Protein AF-A0A645J803-F1 (afdb_monomer_lite)

Radius of gyration: 16.32 Å; chains: 1; bounding box: 36×25×61 Å

InterPro domains:
  IPR013784 Carbohydrate-binding-like fold [SSF49452] (22-78)
  IPR058976 SusF, first starch specific CBM [PF26120] (24-115)

pLDDT: mean 86.15, std 14.77, range [41.28, 97.44]

Structure (mmCIF, N/CA/C/O backbone):
data_AF-A0A645J803-F1
#
_entry.id   AF-A0A645J803-F1
#
loop_
_atom_site.group_PDB
_atom_site.id
_atom_site.type_symbol
_atom_site.label_atom_id
_atom_site.label_alt_id
_atom_site.label_comp_id
_atom_site.label_asym_id
_atom_site.label_entity_id
_atom_site.label_seq_id
_atom_site.pdbx_PDB_ins_code
_atom_site.Cartn_x
_atom_site.Cartn_y
_atom_site.Cartn_z
_atom_site.occupancy
_atom_site.B_iso_or_equiv
_atom_site.auth_seq_id
_atom_site.auth_comp_id
_atom_site.auth_asym_id
_atom_site.auth_atom_id
_atom_site.pdbx_PDB_model_num
ATOM 1 N N . MET A 1 1 ? 18.566 -11.816 -49.798 1.00 41.28 1 MET A N 1
ATOM 2 C CA . MET A 1 1 ? 18.854 -10.627 -48.970 1.00 41.28 1 MET A CA 1
ATOM 3 C C . MET A 1 1 ? 18.280 -10.892 -47.590 1.00 41.28 1 MET A C 1
ATOM 5 O O . MET A 1 1 ? 17.278 -11.586 -47.496 1.00 41.28 1 MET A O 1
ATOM 9 N N . VAL A 1 2 ? 19.022 -10.488 -46.568 1.00 43.31 2 VAL A N 1
ATOM 10 C CA . VAL A 1 2 ? 18.955 -10.969 -45.183 1.00 43.31 2 VAL A CA 1
ATOM 11 C C . VAL A 1 2 ? 17.670 -10.514 -44.471 1.00 43.31 2 VAL A C 1
ATOM 13 O O . VAL A 1 2 ? 17.098 -9.486 -44.809 1.00 43.31 2 VAL A O 1
ATOM 16 N N . ILE A 1 3 ? 17.247 -11.352 -43.527 1.00 44.66 3 ILE A N 1
ATOM 17 C CA . ILE A 1 3 ? 16.058 -11.329 -42.663 1.00 44.66 3 ILE A CA 1
ATOM 18 C C . ILE A 1 3 ? 15.777 -9.955 -42.014 1.00 44.66 3 ILE A C 1
ATOM 20 O O . ILE A 1 3 ? 16.681 -9.323 -41.474 1.00 44.66 3 ILE A O 1
ATOM 24 N N . ASP A 1 4 ? 14.502 -9.557 -42.021 1.00 64.50 4 ASP A N 1
ATOM 25 C CA . ASP A 1 4 ? 13.895 -8.486 -41.212 1.00 64.50 4 ASP A CA 1
ATOM 26 C C . ASP A 1 4 ? 13.759 -8.940 -39.756 1.00 64.50 4 ASP A C 1
ATOM 28 O O . ASP A 1 4 ? 13.175 -10.000 -39.560 1.00 64.50 4 ASP A O 1
ATOM 32 N N . GLN A 1 5 ? 14.233 -8.159 -38.771 1.00 48.28 5 GLN A N 1
ATOM 33 C CA . GLN A 1 5 ? 13.630 -8.111 -37.429 1.00 48.28 5 GLN A CA 1
ATOM 34 C C . GLN A 1 5 ? 13.844 -6.731 -36.785 1.00 48.28 5 GLN A C 1
ATOM 36 O O . GLN A 1 5 ? 14.918 -6.420 -36.271 1.00 48.28 5 GLN A O 1
ATOM 41 N N . ASN A 1 6 ? 12.783 -5.923 -36.779 1.00 55.38 6 ASN A N 1
ATOM 42 C CA . ASN A 1 6 ? 12.528 -4.826 -35.839 1.00 55.38 6 ASN A CA 1
ATOM 43 C C . ASN A 1 6 ? 13.129 -5.109 -34.442 1.00 55.38 6 ASN A C 1
ATOM 45 O O . ASN A 1 6 ? 12.555 -5.863 -33.650 1.00 55.38 6 ASN A O 1
ATOM 49 N N . ALA A 1 7 ? 14.263 -4.490 -34.110 1.00 53.56 7 ALA A N 1
ATOM 50 C CA . ALA A 1 7 ? 14.842 -4.569 -32.775 1.00 53.56 7 ALA A CA 1
ATOM 51 C C . ALA A 1 7 ? 13.942 -3.806 -31.789 1.00 53.56 7 ALA A C 1
ATOM 53 O O . ALA A 1 7 ? 14.055 -2.594 -31.620 1.00 53.56 7 ALA A O 1
ATOM 54 N N . LYS A 1 8 ? 13.006 -4.509 -31.144 1.00 52.00 8 LYS A N 1
ATOM 55 C CA . LYS A 1 8 ? 12.293 -3.991 -29.973 1.00 52.00 8 LYS A CA 1
ATOM 56 C C . LYS A 1 8 ? 13.241 -4.093 -28.781 1.00 52.00 8 LYS A C 1
ATOM 58 O O . LYS A 1 8 ? 13.407 -5.163 -28.205 1.00 52.00 8 LYS A O 1
ATOM 63 N N . SER A 1 9 ? 13.899 -2.993 -28.438 1.00 54.62 9 SER A N 1
ATOM 64 C CA . SER A 1 9 ? 14.694 -2.898 -27.216 1.00 54.62 9 SER A CA 1
ATOM 65 C C . SER A 1 9 ? 13.768 -2.965 -25.999 1.00 54.62 9 SER A C 1
ATOM 67 O O . SER A 1 9 ? 12.955 -2.065 -25.788 1.00 54.62 9 SER A O 1
ATOM 69 N N . ILE A 1 10 ? 13.879 -4.030 -25.205 1.00 49.38 10 ILE A N 1
ATOM 70 C CA . ILE A 1 10 ? 13.286 -4.091 -23.868 1.00 49.38 10 ILE A CA 1
ATOM 71 C C . ILE A 1 10 ? 14.311 -3.462 -22.925 1.00 49.38 10 ILE A C 1
ATOM 73 O O . ILE A 1 10 ? 15.334 -4.073 -22.622 1.00 49.38 10 ILE A O 1
ATOM 77 N N . SER A 1 11 ? 14.067 -2.227 -22.493 1.00 50.56 11 SER A N 1
ATOM 78 C CA . SER A 1 11 ? 14.868 -1.598 -21.442 1.00 50.56 11 SER A CA 1
ATOM 79 C C . SER A 1 11 ? 14.449 -2.189 -20.102 1.00 50.56 11 SER A C 1
ATOM 81 O O . SER A 1 11 ? 13.420 -1.815 -19.546 1.00 50.56 11 SER A O 1
ATOM 83 N N . ILE A 1 12 ? 15.220 -3.153 -19.605 1.00 48.59 12 ILE A N 1
ATOM 84 C CA . ILE A 1 12 ? 15.064 -3.672 -18.247 1.00 48.59 12 ILE A CA 1
ATOM 85 C C . ILE A 1 12 ? 15.912 -2.777 -17.350 1.00 48.59 12 ILE A C 1
ATOM 87 O O . ILE A 1 12 ? 17.137 -2.849 -17.404 1.00 48.59 12 ILE A O 1
ATOM 91 N N . THR A 1 13 ? 15.279 -1.923 -16.549 1.00 57.66 13 THR A N 1
ATOM 92 C CA . THR A 1 13 ? 15.972 -1.187 -15.485 1.00 57.66 13 THR A CA 1
ATOM 93 C C . THR A 1 13 ? 15.985 -2.076 -14.242 1.00 57.66 13 THR A C 1
ATOM 95 O O . THR A 1 13 ? 14.913 -2.343 -13.693 1.00 57.66 13 THR A O 1
ATOM 98 N N . PRO A 1 14 ? 17.149 -2.584 -13.794 1.00 56.88 14 PRO A N 1
ATOM 99 C CA . PRO A 1 14 ? 17.234 -3.302 -12.532 1.00 56.88 14 PRO A CA 1
ATOM 100 C C . PRO A 1 14 ? 16.805 -2.378 -11.395 1.00 56.88 14 PRO A C 1
ATOM 102 O O . PRO A 1 14 ? 17.131 -1.189 -11.401 1.00 56.88 14 PRO A O 1
ATOM 105 N N . SER A 1 15 ? 16.093 -2.924 -10.412 1.00 58.00 15 SER A N 1
ATOM 106 C CA . SER A 1 15 ? 15.751 -2.167 -9.212 1.00 58.00 15 SER A CA 1
ATOM 107 C C . SER A 1 15 ? 17.028 -1.664 -8.532 1.00 58.00 15 SER A C 1
ATOM 109 O O . SER A 1 15 ? 17.980 -2.423 -8.358 1.00 58.00 15 SER A O 1
ATOM 111 N N . SER A 1 16 ? 17.048 -0.395 -8.123 1.00 56.97 16 SER A N 1
ATOM 112 C CA . SER A 1 16 ? 18.167 0.244 -7.410 1.00 56.97 16 SER A CA 1
ATOM 113 C C . SER A 1 16 ? 18.366 -0.285 -5.980 1.00 56.97 16 SER A C 1
ATOM 115 O O . SER A 1 16 ? 19.241 0.179 -5.249 1.00 56.97 16 SER A O 1
ATOM 117 N N . ILE A 1 17 ? 17.565 -1.267 -5.566 1.00 59.53 17 ILE A N 1
ATOM 118 C CA . ILE A 1 17 ? 17.543 -1.808 -4.211 1.00 59.53 17 ILE A CA 1
ATOM 119 C C . ILE A 1 17 ? 18.592 -2.905 -4.088 1.00 59.53 17 ILE A C 1
ATOM 121 O O . ILE A 1 17 ? 18.382 -4.051 -4.478 1.00 59.53 17 ILE A O 1
ATOM 125 N N . SER A 1 18 ? 19.732 -2.528 -3.514 1.00 62.75 18 SER A N 1
ATOM 126 C CA . SER A 1 18 ? 20.860 -3.429 -3.250 1.00 62.75 18 SER A CA 1
ATOM 127 C C . SER A 1 18 ? 20.624 -4.347 -2.036 1.00 62.75 18 SER A C 1
ATOM 129 O O . SER A 1 18 ? 21.263 -5.388 -1.907 1.00 62.75 18 SER A O 1
ATOM 131 N N . VAL A 1 19 ? 19.691 -3.987 -1.142 1.00 71.44 19 VAL A N 1
ATOM 132 C CA . VAL A 1 19 ? 19.418 -4.715 0.109 1.00 71.44 19 VAL A CA 1
ATOM 133 C C . VAL A 1 19 ? 17.916 -4.732 0.390 1.00 71.44 19 VAL A C 1
ATOM 135 O O . VAL A 1 19 ? 17.262 -3.692 0.319 1.00 71.44 19 VAL A O 1
ATOM 138 N N . LEU A 1 20 ? 17.367 -5.906 0.718 1.00 81.19 20 LEU A N 1
ATOM 139 C CA . LEU A 1 20 ? 15.978 -6.024 1.168 1.00 81.19 20 LEU A CA 1
ATOM 140 C C . LEU A 1 20 ? 15.803 -5.297 2.510 1.00 81.19 20 LEU A C 1
ATOM 142 O O . LEU A 1 20 ? 16.659 -5.436 3.385 1.00 81.19 20 LEU A O 1
ATOM 146 N N . PRO A 1 21 ? 14.717 -4.532 2.697 1.00 83.81 21 PRO A N 1
ATOM 147 C CA . PRO A 1 21 ? 14.496 -3.832 3.951 1.00 83.81 21 PRO A CA 1
ATOM 148 C C . PRO A 1 21 ? 14.289 -4.843 5.085 1.00 83.81 21 PRO A C 1
ATOM 150 O O . PRO A 1 21 ? 13.663 -5.879 4.890 1.00 83.81 21 PRO A O 1
ATOM 153 N N . THR A 1 22 ? 14.789 -4.560 6.287 1.00 84.12 22 THR A N 1
ATOM 154 C CA . THR A 1 22 ? 14.546 -5.443 7.443 1.00 84.12 22 THR A CA 1
ATOM 155 C C . THR A 1 22 ? 13.075 -5.405 7.857 1.00 84.12 22 THR A C 1
ATOM 157 O O . THR A 1 22 ? 12.485 -6.439 8.153 1.00 84.12 22 THR A O 1
ATOM 160 N N . ASN A 1 23 ? 12.472 -4.216 7.815 1.00 91.94 23 ASN A N 1
ATOM 161 C CA . ASN A 1 23 ? 11.072 -3.972 8.143 1.00 91.94 23 ASN A CA 1
ATOM 162 C C . ASN A 1 23 ? 10.388 -3.278 6.968 1.00 91.94 23 ASN A C 1
ATOM 164 O O . ASN A 1 23 ? 11.023 -2.510 6.252 1.00 91.94 23 ASN A O 1
ATOM 168 N N . LEU A 1 24 ? 9.091 -3.506 6.798 1.00 95.81 24 LEU A N 1
ATOM 169 C CA . LEU A 1 24 ? 8.288 -2.774 5.829 1.00 95.81 24 LEU A CA 1
ATOM 170 C C . LEU A 1 24 ? 7.077 -2.177 6.529 1.00 95.81 24 LEU A C 1
ATOM 172 O O . LEU A 1 24 ? 6.463 -2.821 7.380 1.00 95.81 24 LEU A O 1
ATOM 176 N N . TYR A 1 25 ? 6.734 -0.956 6.150 1.00 97.00 25 TYR A N 1
ATOM 177 C CA . TYR A 1 25 ? 5.606 -0.225 6.693 1.00 97.00 25 TYR A CA 1
ATOM 178 C C . TYR A 1 25 ? 4.696 0.243 5.565 1.00 97.00 25 TYR A C 1
ATOM 180 O O . TYR A 1 25 ? 5.160 0.605 4.484 1.00 97.00 25 TYR A O 1
ATOM 188 N N . LEU A 1 26 ? 3.400 0.257 5.841 1.00 96.62 26 LEU A N 1
ATOM 189 C CA . LEU A 1 26 ? 2.367 0.808 4.980 1.00 96.62 26 LEU A CA 1
ATOM 190 C C . LEU A 1 26 ? 2.065 2.245 5.424 1.00 96.62 26 LEU A C 1
ATOM 192 O O . LEU A 1 26 ? 1.755 2.489 6.590 1.00 96.62 26 LEU A O 1
ATOM 196 N N . VAL A 1 27 ? 2.139 3.194 4.495 1.00 96.81 27 VAL A N 1
ATOM 197 C CA . VAL A 1 27 ? 1.847 4.618 4.725 1.00 96.81 27 VAL A CA 1
ATOM 198 C C . VAL A 1 27 ? 0.920 5.124 3.626 1.00 96.81 27 VAL A C 1
ATOM 200 O O . VAL A 1 27 ? 1.056 4.722 2.474 1.00 96.81 27 VAL A O 1
ATOM 203 N N . GLY A 1 28 ? -0.037 5.988 3.947 1.00 95.38 28 GLY A N 1
ATOM 204 C CA . GLY A 1 28 ? -1.014 6.447 2.966 1.00 95.38 28 GLY A CA 1
ATOM 205 C C . GLY A 1 28 ? -2.099 7.345 3.537 1.00 95.38 28 GLY A C 1
ATOM 206 O O . GLY A 1 28 ? -2.050 7.756 4.693 1.00 95.38 28 GLY A O 1
ATOM 207 N N . SER A 1 29 ? -3.144 7.600 2.755 1.00 95.25 29 SER A N 1
ATOM 208 C CA . SER A 1 29 ? -4.319 8.348 3.214 1.00 95.25 29 SER A CA 1
ATOM 209 C C . SER A 1 29 ? -4.975 7.706 4.444 1.00 95.25 29 SER A C 1
ATOM 211 O O . SER A 1 29 ? -5.474 8.413 5.315 1.00 95.25 29 SER A O 1
ATOM 213 N N . ILE A 1 30 ? -4.877 6.379 4.569 1.00 91.12 30 ILE A N 1
ATOM 214 C CA . ILE A 1 30 ? -5.370 5.577 5.702 1.00 91.12 30 ILE A CA 1
ATOM 215 C C . ILE A 1 30 ? -4.720 5.912 7.053 1.00 91.12 30 ILE A C 1
ATOM 217 O O . ILE A 1 30 ? -5.318 5.644 8.090 1.00 91.12 30 ILE A O 1
ATOM 221 N N . ASN A 1 31 ? -3.519 6.496 7.057 1.00 93.75 31 ASN A N 1
ATOM 222 C CA . ASN A 1 31 ? -2.849 6.976 8.267 1.00 93.75 31 ASN A CA 1
ATOM 223 C C . ASN A 1 31 ? -2.473 8.468 8.169 1.00 93.75 31 ASN A C 1
ATOM 225 O O . ASN A 1 31 ? -1.609 8.940 8.903 1.00 93.75 31 ASN A O 1
ATOM 229 N N . GLY A 1 32 ? -3.103 9.213 7.253 1.00 94.12 32 GLY A N 1
ATOM 230 C CA . GLY A 1 32 ? -2.872 10.649 7.078 1.00 94.12 32 GLY A CA 1
ATOM 231 C C . GLY A 1 32 ? -1.513 11.021 6.477 1.00 94.12 32 GLY A C 1
ATOM 232 O O . GLY A 1 32 ? -1.061 12.142 6.683 1.00 94.12 32 GLY A O 1
ATOM 233 N N . TRP A 1 33 ? -0.861 10.110 5.746 1.00 94.94 33 TRP A N 1
ATOM 234 C CA . TRP A 1 33 ? 0.485 10.287 5.178 1.00 94.94 33 TRP A CA 1
ATOM 235 C C . TRP A 1 33 ? 1.587 10.548 6.216 1.00 94.94 33 TRP A C 1
ATOM 237 O O . TRP A 1 33 ? 2.661 11.059 5.886 1.00 94.94 33 TRP A O 1
ATOM 247 N N . ASP A 1 34 ? 1.352 10.156 7.467 1.00 96.06 34 ASP A N 1
ATOM 248 C CA . ASP A 1 34 ? 2.354 10.227 8.520 1.00 96.06 34 ASP A CA 1
ATOM 249 C C . ASP A 1 34 ? 3.315 9.032 8.413 1.00 96.06 34 ASP A C 1
ATOM 251 O O . ASP A 1 34 ? 2.979 7.898 8.759 1.00 96.06 34 ASP A O 1
ATOM 255 N N . ALA A 1 35 ? 4.529 9.279 7.919 1.00 94.19 35 ALA A N 1
ATOM 256 C CA . ALA A 1 35 ? 5.569 8.255 7.843 1.00 94.19 35 ALA A CA 1
ATOM 257 C C . ALA A 1 35 ? 6.093 7.828 9.226 1.00 94.19 35 ALA A C 1
ATOM 259 O O . ALA A 1 35 ? 6.519 6.685 9.379 1.00 94.19 35 ALA A O 1
ATOM 260 N N . GLY A 1 36 ? 6.032 8.705 10.235 1.00 95.12 36 GLY A N 1
ATOM 261 C CA . GLY A 1 36 ? 6.406 8.379 11.614 1.00 95.12 36 GLY A CA 1
ATOM 262 C C . GLY A 1 36 ? 5.414 7.416 12.266 1.00 95.12 36 GLY A C 1
ATOM 263 O O . GLY A 1 36 ? 5.8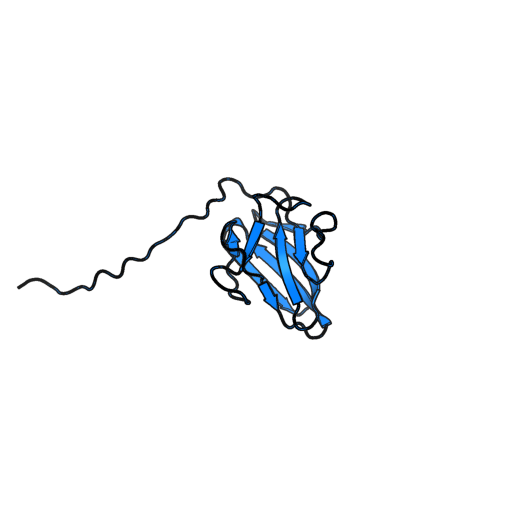08 6.542 13.035 1.00 95.12 36 GLY A O 1
ATOM 264 N N . ALA A 1 37 ? 4.141 7.511 11.883 1.00 95.19 37 ALA A N 1
ATOM 265 C CA . ALA A 1 37 ? 3.070 6.604 12.292 1.00 95.19 37 ALA A CA 1
ATOM 266 C C . ALA A 1 37 ? 2.721 5.550 11.219 1.00 95.19 37 ALA A C 1
ATOM 268 O O . ALA A 1 37 ? 1.588 5.062 11.167 1.00 95.19 37 ALA A O 1
ATOM 269 N N . ALA A 1 38 ? 3.666 5.205 10.335 1.00 96.31 38 ALA A N 1
ATOM 270 C CA . ALA A 1 38 ? 3.451 4.174 9.322 1.00 96.31 38 ALA A CA 1
ATOM 271 C C . ALA A 1 38 ? 3.175 2.801 9.958 1.00 96.31 38 ALA A C 1
ATOM 273 O O . ALA A 1 38 ? 3.767 2.425 10.972 1.00 96.31 38 ALA A O 1
ATOM 274 N N . LEU A 1 39 ? 2.259 2.048 9.351 1.00 96.56 39 LEU A N 1
ATOM 275 C CA . LEU A 1 39 ? 1.726 0.806 9.902 1.00 96.56 39 LEU A CA 1
ATOM 276 C C . LEU A 1 39 ? 2.706 -0.348 9.644 1.00 96.56 39 LEU A C 1
ATOM 278 O O . LEU A 1 39 ? 2.981 -0.641 8.479 1.00 96.56 39 LEU A O 1
ATOM 282 N N . PRO A 1 40 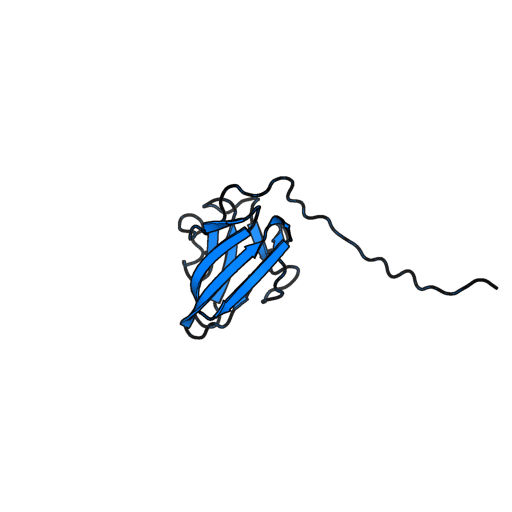? 3.240 -1.024 10.677 1.00 96.94 40 PRO A N 1
ATOM 283 C CA . PRO A 1 40 ? 4.208 -2.100 10.486 1.00 96.94 40 PRO A CA 1
ATOM 284 C C . PRO A 1 40 ? 3.557 -3.318 9.826 1.00 96.94 40 PRO A C 1
ATOM 286 O O . PRO A 1 40 ? 2.549 -3.839 10.306 1.00 96.94 40 PRO A O 1
ATOM 289 N N . MET A 1 41 ? 4.157 -3.795 8.738 1.00 97.44 41 MET A N 1
ATOM 290 C CA . MET A 1 41 ? 3.753 -5.025 8.063 1.00 97.44 41 MET A CA 1
ATOM 291 C C . MET A 1 41 ? 4.485 -6.233 8.657 1.00 97.44 41 MET A C 1
ATOM 293 O O . MET A 1 41 ? 5.630 -6.138 9.098 1.00 97.44 41 MET A O 1
ATOM 297 N N . THR A 1 42 ? 3.837 -7.396 8.638 1.00 97.06 42 THR A N 1
ATOM 298 C CA . THR A 1 42 ? 4.428 -8.648 9.129 1.00 97.06 42 THR A CA 1
ATOM 299 C C . THR A 1 42 ? 5.208 -9.328 8.014 1.00 97.06 42 THR A C 1
ATOM 301 O O . THR A 1 42 ? 4.648 -9.593 6.955 1.00 97.06 42 THR A O 1
ATOM 304 N N . GLN A 1 43 ? 6.483 -9.644 8.237 1.00 95.19 43 GLN A N 1
ATOM 305 C CA . GLN A 1 43 ? 7.260 -10.437 7.286 1.00 95.19 43 GLN A CA 1
ATOM 306 C C . GLN A 1 43 ? 6.811 -11.906 7.336 1.00 95.19 43 GLN A C 1
ATOM 308 O O . GLN A 1 43 ? 6.846 -12.534 8.391 1.00 95.19 43 GLN A O 1
ATOM 313 N N . VAL A 1 44 ? 6.399 -12.455 6.193 1.00 94.56 44 VAL A N 1
ATOM 314 C CA . VAL A 1 44 ? 5.912 -13.846 6.057 1.00 94.56 44 VAL A CA 1
ATOM 315 C C . VAL A 1 44 ? 6.808 -14.710 5.164 1.00 94.56 44 VAL A C 1
ATOM 317 O O . VAL A 1 44 ? 6.608 -15.916 5.048 1.00 94.56 44 VAL A O 1
ATOM 320 N N . GLY A 1 45 ? 7.807 -14.101 4.528 1.00 90.31 45 GLY A N 1
ATOM 321 C CA . GLY A 1 45 ? 8.796 -14.764 3.686 1.00 90.31 45 GLY A CA 1
ATOM 322 C C . GLY A 1 45 ? 9.918 -13.805 3.297 1.00 90.31 45 GLY A C 1
ATOM 323 O O . GLY A 1 45 ? 9.869 -12.618 3.617 1.00 90.31 45 GLY A O 1
ATOM 324 N N . ASP A 1 46 ? 10.928 -14.310 2.592 1.00 87.62 46 ASP A N 1
ATOM 325 C CA . ASP A 1 46 ? 12.095 -13.519 2.184 1.00 87.62 46 ASP A CA 1
ATOM 326 C C . ASP A 1 46 ? 11.702 -12.351 1.259 1.00 87.62 46 ASP A C 1
ATOM 328 O O . ASP A 1 46 ? 11.357 -12.547 0.090 1.00 87.62 46 ASP A O 1
ATOM 332 N N . GLY A 1 47 ? 11.713 -11.134 1.811 1.00 88.62 47 GLY A N 1
ATOM 333 C CA . GLY A 1 47 ? 11.248 -9.920 1.139 1.00 88.62 47 GLY A CA 1
ATOM 334 C C . GLY A 1 47 ? 9.727 -9.830 0.949 1.00 88.62 47 GLY A C 1
ATOM 335 O O . GLY A 1 47 ? 9.287 -8.993 0.161 1.00 88.62 47 GLY A O 1
ATOM 336 N N . VAL A 1 48 ? 8.935 -10.668 1.633 1.00 93.69 48 VAL A N 1
ATOM 337 C CA . VAL A 1 48 ? 7.464 -10.703 1.545 1.00 93.69 48 VAL A CA 1
ATOM 338 C C . VAL A 1 48 ? 6.836 -10.253 2.858 1.00 93.69 48 VAL A C 1
ATOM 340 O O . VAL A 1 48 ? 7.102 -10.835 3.910 1.00 93.69 48 VAL A O 1
ATOM 343 N N . TYR A 1 49 ? 5.959 -9.258 2.777 1.00 96.81 49 TYR A N 1
ATOM 344 C CA . TYR A 1 49 ? 5.313 -8.617 3.916 1.00 96.81 49 TYR A CA 1
ATOM 345 C C . TYR A 1 49 ? 3.804 -8.563 3.721 1.00 96.81 49 TYR A C 1
ATOM 347 O O . TYR A 1 49 ? 3.330 -8.318 2.612 1.00 96.81 49 TYR A O 1
ATOM 355 N N . GLU A 1 50 ? 3.049 -8.748 4.798 1.00 97.06 50 GLU A N 1
ATOM 356 C CA . GLU A 1 50 ? 1.590 -8.727 4.791 1.00 97.06 50 GLU A CA 1
ATOM 357 C C . GLU A 1 50 ? 1.020 -7.782 5.848 1.00 97.06 50 GLU A C 1
ATOM 359 O O . GLU A 1 50 ? 1.558 -7.637 6.948 1.00 97.06 50 GLU A O 1
ATOM 364 N N . TYR A 1 51 ? -0.101 -7.148 5.513 1.00 97.44 51 TYR A N 1
ATOM 365 C CA . TYR A 1 51 ? -0.890 -6.348 6.441 1.00 97.44 51 TYR A CA 1
ATOM 366 C C . TYR A 1 51 ? -2.370 -6.423 6.078 1.00 97.44 51 TYR A C 1
ATOM 368 O O . TYR A 1 51 ? -2.716 -6.433 4.899 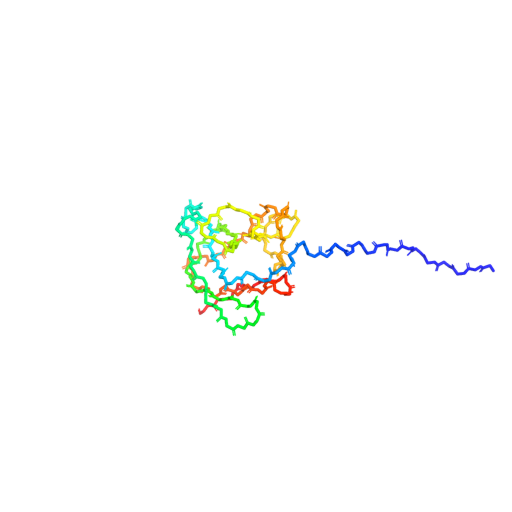1.00 97.44 51 TYR A O 1
ATOM 376 N N . THR A 1 52 ? -3.246 -6.480 7.079 1.00 97.25 52 THR A N 1
ATOM 377 C CA . THR A 1 52 ? -4.698 -6.546 6.868 1.00 97.25 52 THR A CA 1
ATOM 378 C C . THR A 1 52 ? -5.350 -5.290 7.421 1.00 97.25 52 THR A C 1
ATOM 380 O O . THR A 1 52 ? -5.166 -4.970 8.592 1.00 97.25 52 THR A O 1
ATOM 383 N N . ILE A 1 53 ? -6.096 -4.573 6.581 1.00 95.75 53 ILE A N 1
ATOM 384 C CA . ILE A 1 53 ? -6.724 -3.296 6.938 1.00 95.75 53 ILE A CA 1
ATOM 385 C C . ILE A 1 53 ? -8.012 -3.064 6.148 1.00 95.75 53 ILE A C 1
ATOM 387 O O . ILE A 1 53 ? -8.187 -3.592 5.051 1.00 95.75 53 ILE A O 1
ATOM 391 N N . ALA A 1 54 ? -8.923 -2.271 6.713 1.00 95.56 54 ALA A N 1
ATOM 392 C CA . ALA A 1 54 ? -10.060 -1.738 5.978 1.00 95.56 54 ALA A CA 1
ATOM 393 C C . ALA A 1 54 ? -9.597 -0.640 5.009 1.00 95.56 54 ALA A C 1
ATOM 395 O O . ALA A 1 54 ? -8.975 0.334 5.431 1.00 95.56 54 ALA A O 1
ATOM 396 N N . ILE A 1 55 ? -9.896 -0.790 3.718 1.00 94.06 55 ILE A N 1
ATOM 397 C CA . ILE A 1 55 ? -9.484 0.167 2.686 1.00 94.06 55 ILE A CA 1
ATOM 398 C C . ILE A 1 55 ? -10.719 0.968 2.239 1.00 94.06 55 ILE A C 1
ATOM 400 O O . ILE A 1 55 ? -11.652 0.372 1.700 1.00 94.06 55 ILE A O 1
ATOM 404 N N . PRO A 1 56 ? 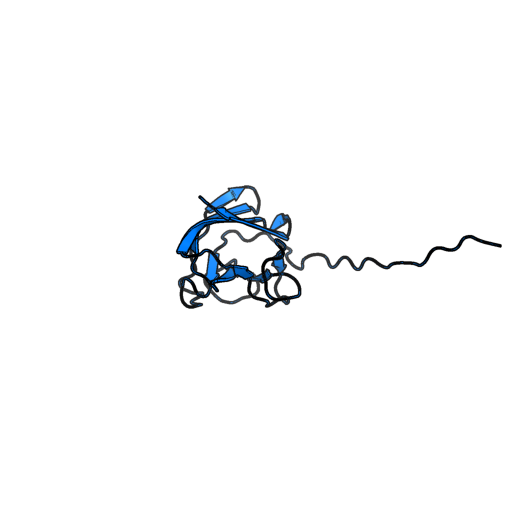-10.777 2.295 2.462 1.00 94.12 56 PRO A N 1
ATOM 405 C CA . PRO A 1 56 ? -11.869 3.127 1.955 1.00 94.12 56 PRO A CA 1
ATOM 406 C C . PRO A 1 56 ? -11.808 3.282 0.426 1.00 94.12 56 PRO A C 1
ATOM 408 O O . PRO A 1 56 ? -10.843 2.876 -0.224 1.00 94.12 56 PRO A O 1
ATOM 411 N N . ASP A 1 57 ? -12.840 3.882 -0.165 1.00 94.31 57 ASP A N 1
ATOM 412 C CA . ASP A 1 57 ? -12.769 4.315 -1.563 1.00 94.31 57 ASP A CA 1
ATOM 413 C C . ASP A 1 57 ? -11.792 5.483 -1.733 1.00 94.31 57 ASP A C 1
ATOM 415 O O . ASP A 1 57 ? -11.687 6.351 -0.865 1.00 94.31 57 ASP A O 1
ATOM 419 N N . GLY A 1 58 ? -11.057 5.494 -2.848 1.00 92.81 58 GLY A N 1
ATOM 420 C CA . GLY A 1 58 ? -10.018 6.485 -3.121 1.00 92.81 58 GLY A CA 1
ATOM 421 C C . GLY A 1 58 ? -8.812 6.392 -2.184 1.00 92.81 58 GLY A C 1
ATOM 422 O O . GLY A 1 58 ? -8.097 7.378 -2.015 1.00 92.81 58 GLY A O 1
ATOM 423 N N . ALA A 1 59 ? -8.588 5.241 -1.542 1.00 94.44 59 ALA A N 1
ATOM 424 C CA . ALA A 1 59 ? -7.425 5.054 -0.693 1.00 94.44 59 ALA A CA 1
ATOM 425 C C . ALA A 1 59 ? -6.144 5.154 -1.520 1.00 94.44 59 ALA A C 1
ATOM 427 O O . ALA A 1 59 ? -6.041 4.587 -2.609 1.00 94.44 59 ALA A O 1
ATOM 428 N N . GLU A 1 60 ? -5.152 5.838 -0.965 1.00 95.50 60 GLU A N 1
ATOM 429 C CA . GLU A 1 60 ? -3.840 5.987 -1.567 1.00 95.50 60 GLU A CA 1
ATOM 430 C C . GLU A 1 60 ? -2.790 5.515 -0.578 1.00 95.50 60 GLU A C 1
ATOM 432 O O . GLU A 1 60 ? -2.849 5.887 0.592 1.00 95.50 60 GLU A O 1
ATOM 437 N N . PHE A 1 61 ? -1.835 4.704 -1.016 1.00 95.12 61 PHE A N 1
ATOM 438 C CA . PHE A 1 61 ? -0.778 4.223 -0.136 1.00 95.12 61 PHE A CA 1
ATOM 439 C C . PHE A 1 61 ? 0.527 3.924 -0.870 1.00 95.12 61 PHE A C 1
ATOM 441 O O . PHE A 1 61 ? 0.605 3.875 -2.100 1.00 95.12 61 PHE A O 1
ATOM 448 N N . LYS A 1 62 ? 1.569 3.755 -0.065 1.00 94.94 62 LYS A N 1
ATOM 449 C CA . LYS A 1 62 ? 2.938 3.405 -0.421 1.00 94.94 62 LYS A CA 1
ATOM 450 C C . LYS A 1 62 ? 3.523 2.494 0.647 1.00 94.94 62 LYS A C 1
ATOM 452 O O . LYS A 1 62 ? 2.968 2.346 1.738 1.00 94.94 62 LYS A O 1
ATOM 457 N N . PHE A 1 63 ? 4.684 1.940 0.339 1.00 95.62 63 PHE A N 1
ATOM 458 C CA . PHE A 1 63 ? 5.482 1.185 1.288 1.00 95.62 63 PHE A CA 1
ATOM 459 C C . PHE A 1 63 ? 6.776 1.929 1.591 1.00 95.62 63 PHE A C 1
ATOM 461 O O . PHE A 1 63 ? 7.407 2.476 0.689 1.00 95.62 63 PHE A O 1
ATOM 468 N N . ILE A 1 64 ? 7.189 1.928 2.852 1.00 94.94 64 ILE A N 1
ATOM 469 C CA . ILE A 1 64 ? 8.465 2.498 3.291 1.00 94.94 64 ILE A CA 1
ATOM 470 C C . ILE A 1 64 ? 9.224 1.477 4.136 1.00 94.94 64 ILE A C 1
ATOM 472 O O . ILE A 1 64 ? 8.615 0.678 4.843 1.00 94.94 64 ILE A O 1
ATOM 476 N N . GLY A 1 65 ? 10.553 1.470 4.040 1.00 93.81 65 GLY A N 1
ATOM 477 C CA . GLY A 1 65 ? 11.419 0.535 4.780 1.00 93.81 65 GLY A CA 1
ATOM 478 C C . GLY A 1 65 ? 11.836 1.033 6.169 1.00 93.81 65 GLY A C 1
ATOM 479 O O . GLY A 1 65 ? 12.395 0.293 6.975 1.00 93.81 65 GLY A O 1
ATOM 480 N N . GLN A 1 66 ? 11.519 2.290 6.474 1.00 92.88 66 GLN A N 1
ATOM 481 C CA . GLN A 1 66 ? 11.725 2.932 7.769 1.00 92.88 66 GLN A CA 1
ATOM 482 C C . GLN A 1 66 ? 10.516 3.818 8.094 1.00 92.88 66 GLN A C 1
ATOM 484 O O . GLN A 1 66 ? 9.842 4.264 7.171 1.00 92.88 66 GLN A O 1
ATOM 489 N N . GLN A 1 67 ? 10.254 4.120 9.371 1.00 94.44 67 GLN A N 1
ATOM 490 C CA . GLN A 1 67 ? 9.188 5.052 9.794 1.00 94.44 67 GLN A CA 1
ATOM 491 C C . GLN A 1 67 ? 9.574 6.524 9.557 1.00 94.44 67 GLN A C 1
ATOM 493 O O . GLN A 1 67 ? 9.541 7.372 10.447 1.00 94.44 67 GLN A O 1
ATOM 498 N N . SER A 1 68 ? 10.026 6.813 8.345 1.00 94.38 68 SER A N 1
ATOM 499 C CA . SER A 1 68 ? 10.347 8.137 7.840 1.00 94.38 68 SER A CA 1
ATOM 500 C C . SER A 1 68 ? 10.400 8.092 6.314 1.00 94.38 68 SER A C 1
ATOM 502 O O . SER A 1 68 ? 10.629 7.046 5.694 1.00 94.38 68 SER A O 1
ATOM 504 N N . TRP A 1 69 ? 10.200 9.247 5.686 1.00 92.00 69 TRP A N 1
ATOM 505 C CA . TRP A 1 69 ? 10.471 9.390 4.261 1.00 92.00 69 TRP A CA 1
ATOM 506 C C . TRP A 1 69 ? 11.979 9.303 4.018 1.00 92.00 69 TRP A C 1
ATOM 508 O O . TRP A 1 69 ? 12.763 9.974 4.687 1.00 92.00 69 TRP A O 1
ATOM 518 N N . GLY A 1 70 ? 12.381 8.476 3.058 1.00 88.50 70 GLY A N 1
ATOM 519 C CA . GLY A 1 70 ? 13.785 8.205 2.776 1.00 88.50 70 GLY A CA 1
ATOM 520 C C . GLY A 1 70 ? 13.961 7.459 1.462 1.00 88.50 70 GLY A C 1
ATOM 521 O O . GLY A 1 70 ? 13.098 7.533 0.581 1.00 88.50 70 GLY A O 1
ATOM 522 N N . ASP A 1 71 ? 15.077 6.747 1.339 1.00 85.94 71 ASP A N 1
ATOM 523 C CA . ASP A 1 71 ? 15.443 6.034 0.111 1.00 85.94 71 ASP A CA 1
ATOM 524 C C . ASP A 1 71 ? 14.731 4.685 -0.026 1.00 85.94 71 ASP A C 1
ATOM 526 O O . ASP A 1 71 ? 14.501 4.216 -1.139 1.00 85.94 71 ASP A O 1
ATOM 530 N N . GLN A 1 72 ? 14.338 4.068 1.092 1.00 90.00 72 GLN A N 1
ATOM 531 C CA . GLN A 1 72 ? 13.525 2.853 1.075 1.00 90.00 72 GLN A CA 1
ATOM 532 C C . GLN A 1 72 ? 12.055 3.246 0.981 1.00 90.00 72 GLN A C 1
ATOM 534 O O . GLN A 1 72 ? 11.359 3.360 1.992 1.00 90.00 72 GLN A O 1
ATOM 539 N N . GLU A 1 73 ? 11.620 3.512 -0.241 1.00 91.50 73 GLU A N 1
ATOM 540 C CA . GLU A 1 73 ? 10.246 3.841 -0.590 1.00 91.50 73 GLU A CA 1
ATOM 541 C C . GLU A 1 73 ? 9.853 3.063 -1.844 1.00 91.50 73 GLU A C 1
ATOM 543 O O . GLU A 1 73 ? 10.624 2.975 -2.804 1.00 91.50 73 GLU A O 1
ATOM 548 N N . TRP A 1 74 ? 8.635 2.530 -1.830 1.00 92.06 74 TRP A N 1
ATOM 549 C CA . TRP A 1 74 ? 8.015 1.886 -2.971 1.00 92.06 74 TRP A CA 1
ATOM 550 C C . TRP A 1 74 ? 6.601 2.392 -3.178 1.00 92.06 74 TRP A C 1
ATOM 552 O O . TRP A 1 74 ? 5.810 2.492 -2.237 1.00 92.06 74 TRP A O 1
ATOM 562 N N . ALA A 1 75 ? 6.267 2.637 -4.434 1.00 92.19 75 ALA A N 1
ATOM 563 C CA . ALA A 1 75 ? 4.946 3.071 -4.849 1.00 92.19 75 ALA A CA 1
ATOM 564 C C . ALA A 1 75 ? 4.477 2.252 -6.064 1.00 92.19 75 ALA A C 1
ATOM 566 O O . ALA A 1 75 ? 5.031 1.192 -6.362 1.00 92.19 75 ALA A O 1
ATOM 567 N N . ASN A 1 76 ? 3.438 2.708 -6.761 1.00 90.44 76 ASN A N 1
ATOM 568 C CA . ASN A 1 76 ? 3.043 2.117 -8.031 1.00 90.44 76 ASN A CA 1
ATOM 569 C C . ASN A 1 76 ? 4.064 2.484 -9.117 1.00 90.44 76 ASN A C 1
ATOM 571 O O . ASN A 1 76 ? 4.492 3.636 -9.220 1.00 90.44 76 ASN A O 1
ATOM 575 N N . ILE A 1 77 ? 4.453 1.514 -9.942 1.00 88.06 77 ILE A N 1
ATOM 576 C CA . ILE A 1 77 ? 5.440 1.762 -10.996 1.00 88.06 77 ILE A CA 1
ATOM 577 C C . ILE A 1 77 ? 4.889 2.708 -12.082 1.00 88.06 77 ILE A C 1
ATOM 579 O O . ILE A 1 77 ? 3.755 2.547 -12.539 1.00 88.06 77 ILE A O 1
ATOM 583 N N . HIS A 1 78 ? 5.705 3.680 -12.513 1.00 79.75 78 HIS A N 1
ATOM 584 C CA . HIS A 1 78 ? 5.515 4.624 -13.629 1.00 79.75 78 HIS A CA 1
ATOM 585 C C . HIS A 1 78 ? 4.337 5.606 -13.569 1.00 79.75 78 HIS A C 1
ATOM 587 O O . HIS A 1 78 ? 4.513 6.779 -13.893 1.00 79.75 78 HIS A O 1
ATOM 593 N N . THR A 1 79 ? 3.147 5.166 -13.171 1.00 82.94 79 THR A N 1
ATOM 594 C CA . THR A 1 79 ? 1.922 5.982 -13.127 1.00 82.94 79 THR A CA 1
ATOM 595 C C . THR A 1 79 ? 1.127 5.692 -11.862 1.00 82.94 79 THR A C 1
ATOM 597 O O . THR A 1 79 ? 1.317 4.651 -11.239 1.00 82.94 79 THR A O 1
ATOM 600 N N . GLY A 1 80 ? 0.250 6.610 -11.445 1.00 81.06 80 GLY A N 1
ATOM 601 C CA . GLY A 1 80 ? -0.671 6.362 -10.326 1.00 81.06 80 GLY A CA 1
ATOM 602 C C . GLY A 1 80 ? -1.658 5.245 -10.661 1.00 81.06 80 GLY A C 1
ATOM 603 O O . GLY A 1 80 ? -2.023 5.077 -11.824 1.00 81.06 80 GLY A O 1
ATOM 604 N N . GLY A 1 81 ? -2.069 4.466 -9.661 1.00 88.19 81 GLY A N 1
ATOM 605 C CA . GLY A 1 81 ? -3.057 3.401 -9.853 1.00 88.19 81 GLY A CA 1
ATOM 606 C C . GLY A 1 81 ? -2.702 2.106 -9.134 1.00 88.19 81 GLY A C 1
ATOM 607 O O . GLY A 1 81 ? -1.997 2.115 -8.133 1.00 88.19 81 GLY A O 1
ATOM 608 N N . ASN A 1 82 ? -3.199 0.981 -9.645 1.00 88.50 82 ASN A N 1
ATOM 609 C CA . ASN A 1 82 ? -3.002 -0.339 -9.049 1.00 88.50 82 ASN A CA 1
ATOM 610 C C . ASN A 1 82 ? -2.448 -1.330 -10.084 1.00 88.50 82 ASN A C 1
ATOM 612 O O . ASN A 1 82 ? -3.182 -2.168 -10.604 1.00 88.50 82 ASN A O 1
ATOM 616 N N . SER A 1 83 ? -1.168 -1.197 -10.443 1.00 89.81 83 SER A N 1
ATOM 617 C CA . SER A 1 83 ? -0.541 -2.085 -11.437 1.00 89.81 83 SER A CA 1
ATOM 618 C C . SER A 1 83 ? -0.192 -3.472 -10.884 1.00 89.81 83 SER A C 1
ATOM 620 O O . SER A 1 83 ? 0.033 -4.399 -11.659 1.00 89.81 83 SER A O 1
ATOM 622 N N . GLY A 1 84 ? -0.102 -3.609 -9.556 1.00 91.00 84 GLY A N 1
ATOM 623 C CA . GLY A 1 84 ? 0.464 -4.785 -8.889 1.00 91.00 84 GLY A CA 1
ATOM 624 C C . GLY A 1 84 ? 1.997 -4.864 -8.930 1.00 91.00 84 GLY A C 1
ATOM 625 O O . GLY A 1 84 ? 2.570 -5.816 -8.396 1.00 91.00 84 GLY A O 1
ATOM 626 N N . PHE A 1 85 ? 2.676 -3.874 -9.519 1.00 90.94 85 PHE A N 1
ATOM 627 C CA . PHE A 1 85 ? 4.134 -3.781 -9.591 1.00 90.94 85 PHE A CA 1
ATOM 628 C C . PHE A 1 85 ? 4.658 -2.585 -8.797 1.00 90.94 85 PHE A C 1
ATOM 630 O O . PHE A 1 85 ? 4.140 -1.469 -8.894 1.00 90.94 85 PHE A O 1
ATOM 637 N N . LEU A 1 86 ? 5.704 -2.831 -8.012 1.00 90.19 86 LEU A N 1
ATOM 638 C CA . LEU A 1 86 ? 6.350 -1.825 -7.182 1.00 90.19 86 LEU A CA 1
ATOM 639 C C . LEU A 1 86 ? 7.352 -1.022 -8.009 1.00 90.19 86 LEU A C 1
ATOM 641 O O . LEU A 1 86 ? 8.303 -1.578 -8.558 1.00 90.19 86 LEU A O 1
ATOM 645 N N . GLY A 1 87 ? 7.162 0.291 -8.031 1.00 88.75 87 GLY A N 1
ATOM 646 C CA . GLY A 1 87 ? 8.186 1.244 -8.430 1.00 88.75 87 GLY A CA 1
ATOM 647 C C . GLY A 1 87 ? 9.068 1.575 -7.223 1.00 88.75 87 GLY A C 1
ATOM 648 O O . GLY A 1 87 ? 8.517 1.986 -6.199 1.00 88.75 87 GLY A O 1
ATOM 649 N N . PRO A 1 88 ? 10.396 1.367 -7.277 1.00 86.31 88 PRO A N 1
ATOM 650 C CA . PRO A 1 88 ? 11.305 1.808 -6.221 1.00 86.31 88 PRO A CA 1
ATOM 651 C C . PRO A 1 88 ? 11.428 3.341 -6.213 1.00 86.31 88 PRO A C 1
ATOM 653 O O . PRO A 1 88 ? 10.856 4.035 -7.057 1.00 86.31 88 PRO A O 1
ATOM 656 N N . LYS A 1 89 ? 12.213 3.885 -5.276 1.00 82.00 89 LYS A N 1
ATOM 657 C CA . LYS A 1 89 ? 12.485 5.326 -5.183 1.00 82.00 89 LYS A CA 1
ATOM 658 C C . LYS A 1 89 ? 12.797 5.943 -6.554 1.00 82.00 89 LYS A C 1
ATOM 660 O O . LYS A 1 89 ? 13.716 5.510 -7.246 1.00 82.00 89 LYS A O 1
ATOM 665 N N . GLY A 1 90 ? 12.030 6.973 -6.913 1.00 77.88 90 GLY A N 1
ATOM 666 C CA . GLY A 1 90 ? 12.033 7.599 -8.241 1.00 77.88 90 GLY A CA 1
ATOM 667 C C . GLY A 1 90 ? 10.680 7.466 -8.941 1.00 77.88 90 GLY A C 1
ATOM 668 O O . GLY A 1 90 ? 10.209 8.425 -9.548 1.00 77.88 90 GLY A O 1
ATOM 669 N N . ASP A 1 91 ? 9.994 6.340 -8.747 1.00 80.56 91 ASP A N 1
ATOM 670 C CA . ASP A 1 91 ? 8.588 6.167 -9.102 1.00 80.56 91 ASP A CA 1
ATOM 671 C C . ASP A 1 91 ? 7.717 6.586 -7.909 1.00 80.56 91 ASP A C 1
ATOM 673 O O . ASP A 1 91 ? 7.414 5.803 -7.015 1.00 80.56 91 ASP A O 1
ATOM 677 N N . ASN A 1 92 ? 7.332 7.863 -7.863 1.00 81.62 92 ASN A N 1
ATOM 678 C CA . ASN A 1 92 ? 6.641 8.454 -6.710 1.00 81.62 92 ASN A CA 1
ATOM 679 C C . ASN A 1 92 ? 5.107 8.302 -6.751 1.00 81.62 92 ASN A C 1
ATOM 681 O O . ASN A 1 92 ? 4.397 8.995 -6.019 1.00 81.62 92 ASN A O 1
ATOM 685 N N . ASN A 1 93 ? 4.584 7.452 -7.633 1.00 89.62 93 ASN A N 1
ATOM 686 C CA . ASN A 1 93 ? 3.163 7.403 -7.947 1.00 89.62 93 ASN A CA 1
ATOM 687 C C . ASN A 1 93 ? 2.376 6.575 -6.929 1.00 89.62 93 ASN A C 1
ATOM 689 O O . ASN A 1 93 ? 2.658 5.398 -6.738 1.00 89.62 93 ASN A O 1
ATOM 693 N N . ASN A 1 94 ? 1.355 7.161 -6.306 1.00 91.06 94 ASN A N 1
ATOM 694 C CA . ASN A 1 94 ? 0.576 6.484 -5.269 1.00 91.06 94 ASN A CA 1
ATOM 695 C C . ASN A 1 94 ? -0.098 5.209 -5.795 1.00 91.06 94 ASN A C 1
ATOM 697 O O . ASN A 1 94 ? -0.627 5.182 -6.913 1.00 91.06 94 ASN A O 1
ATOM 701 N N . ILE A 1 95 ? -0.116 4.169 -4.957 1.00 93.44 95 ILE A N 1
ATOM 702 C CA . ILE A 1 95 ? -0.994 3.026 -5.185 1.00 93.44 95 ILE A CA 1
ATOM 703 C C . ILE A 1 95 ? -2.401 3.474 -4.823 1.00 93.44 95 ILE A C 1
ATOM 705 O O . ILE A 1 95 ? -2.629 3.871 -3.684 1.00 93.44 95 ILE A O 1
ATOM 709 N N . GLN A 1 96 ? -3.323 3.427 -5.779 1.00 93.94 96 GLN A N 1
ATOM 710 C CA . GLN A 1 96 ? -4.711 3.843 -5.581 1.00 93.94 96 GLN A CA 1
ATOM 711 C C . GLN A 1 96 ? -5.625 2.623 -5.550 1.00 93.94 96 GLN A C 1
ATOM 713 O O . GLN A 1 96 ? -5.535 1.759 -6.423 1.00 93.94 96 GLN A O 1
ATOM 718 N N . TYR A 1 97 ? -6.524 2.550 -4.574 1.00 93.31 97 TYR A N 1
ATOM 719 C CA . TYR A 1 97 ? -7.447 1.430 -4.437 1.00 93.31 97 TYR A CA 1
ATOM 720 C C . TYR A 1 97 ? -8.820 1.885 -3.939 1.00 93.31 97 TYR A C 1
ATOM 722 O O . TYR A 1 97 ? -8.922 2.710 -3.035 1.00 93.31 97 TYR A O 1
ATOM 730 N N . ASN A 1 98 ? -9.878 1.310 -4.514 1.00 93.38 98 ASN A N 1
ATOM 731 C CA . ASN A 1 98 ? -11.257 1.519 -4.078 1.00 93.38 98 ASN A CA 1
ATOM 732 C C . ASN A 1 98 ? -11.724 0.279 -3.321 1.00 93.38 98 ASN A C 1
ATOM 734 O O . ASN A 1 98 ? -12.074 -0.725 -3.942 1.00 93.38 98 ASN A O 1
ATOM 738 N N . GLY A 1 99 ? -11.633 0.316 -1.991 1.00 89.69 99 GLY A N 1
ATOM 739 C CA . GLY A 1 99 ? -11.972 -0.836 -1.154 1.00 89.69 99 GLY A CA 1
ATOM 740 C C . GLY A 1 99 ? -13.390 -0.815 -0.577 1.00 89.69 99 GLY A C 1
ATOM 741 O O . GLY A 1 99 ? -13.773 -1.746 0.129 1.00 89.69 99 GLY A O 1
ATOM 742 N N . GLY A 1 100 ? -14.178 0.238 -0.806 1.00 92.56 100 GLY A N 1
ATOM 743 C CA . GLY A 1 100 ? -15.539 0.358 -0.273 1.00 92.56 100 GLY A CA 1
ATOM 744 C C . GLY A 1 100 ? -15.636 0.292 1.257 1.00 92.56 100 GLY A C 1
ATOM 745 O O . GLY A 1 100 ? -16.702 -0.004 1.789 1.00 92.56 100 GLY A O 1
ATOM 746 N N . GLY A 1 101 ? -14.526 0.490 1.979 1.00 91.31 101 GLY A N 1
ATOM 747 C CA . GLY A 1 101 ? -14.444 0.310 3.432 1.00 91.31 101 GLY A CA 1
ATOM 748 C C . GLY A 1 101 ? -14.347 -1.150 3.892 1.00 91.31 101 GLY A C 1
ATOM 749 O O . GLY A 1 101 ? -14.393 -1.404 5.094 1.00 91.31 101 GLY A O 1
ATOM 750 N N . SER A 1 102 ? -14.203 -2.110 2.974 1.00 94.81 102 SER A N 1
ATOM 751 C CA . SER A 1 102 ? -14.050 -3.533 3.299 1.00 94.81 102 SER A CA 1
ATOM 752 C C . SER A 1 102 ? -12.624 -3.866 3.734 1.00 94.81 102 SER A C 1
ATOM 754 O O . SER A 1 102 ? -11.683 -3.111 3.483 1.00 94.81 102 SER A O 1
ATOM 756 N N . THR A 1 103 ? -12.453 -5.008 4.398 1.00 95.69 103 THR A N 1
ATOM 757 C CA . THR A 1 103 ? -11.143 -5.496 4.838 1.00 95.69 103 THR A CA 1
ATOM 758 C C . THR A 1 103 ? -10.406 -6.205 3.707 1.00 95.69 103 THR A C 1
ATOM 760 O O . THR A 1 103 ? -10.948 -7.091 3.050 1.00 95.69 103 THR A O 1
ATOM 763 N N . TYR A 1 104 ? -9.141 -5.839 3.514 1.00 96.31 104 TYR A N 1
ATOM 764 C CA . TYR A 1 104 ? -8.250 -6.447 2.535 1.00 96.31 104 TYR A CA 1
ATOM 765 C C . TYR A 1 104 ? -6.935 -6.838 3.185 1.00 96.31 104 TYR A C 1
ATOM 767 O O . TYR A 1 104 ? -6.429 -6.150 4.073 1.00 96.31 104 TYR A O 1
ATOM 775 N N . LYS A 1 105 ? -6.344 -7.910 2.669 1.00 97.00 105 LYS A N 1
ATOM 776 C CA . LYS A 1 105 ? -4.948 -8.250 2.896 1.00 97.00 105 LYS A CA 1
ATOM 777 C C . LYS A 1 105 ? -4.097 -7.652 1.784 1.00 97.00 105 LYS A C 1
ATOM 779 O O . LYS A 1 105 ? -4.295 -7.948 0.604 1.00 97.00 105 LYS A O 1
ATOM 784 N N . ILE A 1 106 ? -3.146 -6.820 2.182 1.00 96.88 106 ILE A N 1
ATOM 785 C CA . ILE A 1 106 ? -2.118 -6.232 1.335 1.00 96.88 106 ILE A CA 1
ATOM 786 C C . ILE A 1 106 ? -0.856 -7.071 1.502 1.00 96.88 106 ILE A C 1
ATOM 788 O O . ILE A 1 106 ? -0.320 -7.170 2.604 1.00 96.88 106 ILE A O 1
ATOM 792 N N . THR A 1 107 ? -0.372 -7.651 0.410 1.00 96.44 107 THR A N 1
ATOM 793 C CA . THR A 1 107 ? 0.893 -8.389 0.359 1.00 96.44 107 THR A CA 1
ATOM 794 C C . THR A 1 107 ? 1.876 -7.604 -0.499 1.00 96.44 107 THR A C 1
ATOM 796 O O . THR A 1 107 ? 1.588 -7.347 -1.665 1.00 96.44 107 THR A O 1
ATOM 799 N N . ALA A 1 108 ? 3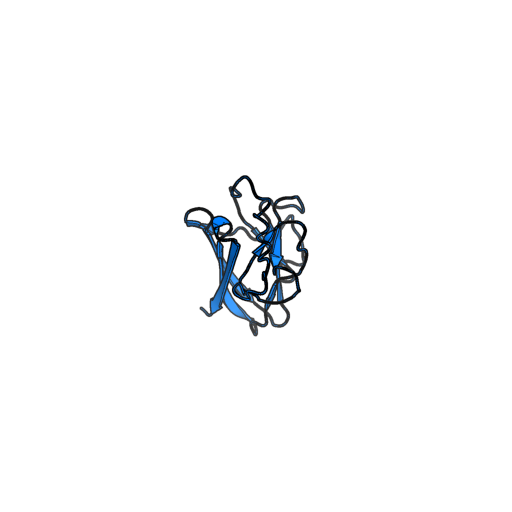.041 -7.252 0.036 1.00 95.38 108 ALA A N 1
ATOM 800 C CA . ALA A 1 108 ? 4.134 -6.617 -0.693 1.00 95.38 108 ALA A CA 1
ATOM 801 C C . ALA A 1 108 ? 5.324 -7.576 -0.779 1.00 95.38 108 ALA A C 1
ATOM 803 O O . ALA A 1 108 ? 5.831 -8.047 0.235 1.00 95.38 108 ALA A O 1
ATOM 804 N N . ASN A 1 109 ? 5.778 -7.868 -1.993 1.00 94.12 109 ASN A N 1
ATOM 805 C CA . ASN A 1 109 ? 6.967 -8.660 -2.261 1.00 94.12 109 ASN A CA 1
ATOM 806 C C . ASN A 1 109 ? 8.041 -7.753 -2.867 1.00 94.12 109 ASN A C 1
ATOM 808 O O . ASN A 1 109 ? 8.088 -7.537 -4.080 1.00 94.12 109 ASN A O 1
ATOM 812 N N . ILE A 1 110 ? 8.907 -7.229 -2.0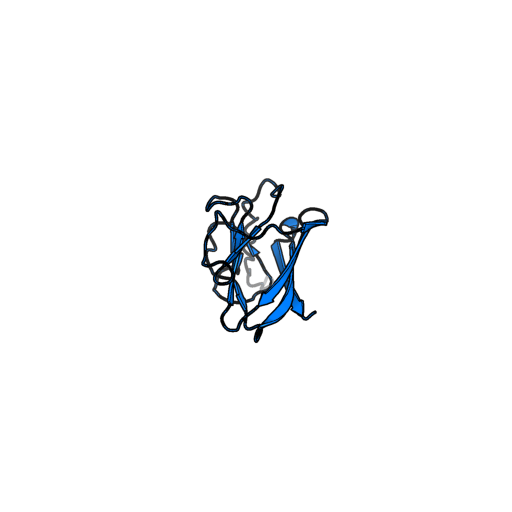01 1.00 91.81 110 ILE A N 1
ATOM 813 C CA . ILE A 1 110 ? 9.982 -6.299 -2.355 1.00 91.81 110 ILE A CA 1
ATOM 814 C C . ILE A 1 110 ? 11.023 -6.979 -3.245 1.00 91.81 110 ILE A C 1
ATOM 816 O O . ILE A 1 110 ? 11.525 -6.370 -4.186 1.00 91.81 110 ILE A O 1
ATOM 820 N N . LYS A 1 111 ? 11.293 -8.265 -3.000 1.00 87.62 111 LYS A N 1
ATOM 821 C CA . LYS A 1 111 ? 12.253 -9.059 -3.776 1.00 87.62 111 LYS A CA 1
ATOM 822 C C . LYS A 1 111 ? 11.814 -9.249 -5.227 1.00 87.62 111 LYS A C 1
ATOM 824 O O . LYS A 1 111 ? 12.640 -9.197 -6.130 1.00 87.62 111 LYS A O 1
ATOM 829 N N . MET A 1 112 ? 10.520 -9.473 -5.448 1.00 87.12 112 MET A N 1
ATOM 830 C CA . MET A 1 112 ? 9.940 -9.628 -6.786 1.00 87.12 112 MET A CA 1
ATOM 831 C C . MET A 1 112 ? 9.444 -8.308 -7.387 1.00 87.12 112 MET A C 1
ATOM 833 O O . MET A 1 112 ? 9.022 -8.307 -8.539 1.00 87.12 112 MET A O 1
ATOM 837 N N . GLY A 1 113 ? 9.448 -7.208 -6.628 1.00 89.88 113 GLY A N 1
ATOM 838 C CA . GLY A 1 113 ? 8.918 -5.919 -7.075 1.00 89.88 113 GLY A CA 1
ATOM 839 C C . GLY A 1 113 ? 7.412 -5.951 -7.350 1.00 89.88 113 GLY A C 1
ATOM 840 O O . GLY A 1 113 ? 6.951 -5.347 -8.312 1.00 89.88 113 GLY A O 1
ATOM 841 N N . THR A 1 114 ? 6.633 -6.680 -6.545 1.00 92.56 114 THR A N 1
ATOM 842 C CA . THR A 1 114 ? 5.177 -6.816 -6.741 1.00 92.56 114 THR A CA 1
ATOM 843 C C . THR A 1 114 ? 4.401 -6.555 -5.461 1.00 92.56 114 THR A C 1
ATOM 845 O O . THR A 1 114 ? 4.926 -6.712 -4.361 1.00 92.56 114 THR A O 1
ATOM 848 N N . TYR A 1 115 ? 3.130 -6.192 -5.596 1.00 95.12 115 TYR A N 1
ATOM 849 C CA . TYR A 1 115 ? 2.182 -6.148 -4.490 1.00 95.12 115 TYR A CA 1
ATOM 850 C C . TYR A 1 115 ? 0.810 -6.664 -4.925 1.00 95.12 115 TYR A C 1
ATOM 852 O O . TYR A 1 115 ? 0.483 -6.710 -6.111 1.00 95.12 115 TYR A O 1
ATOM 860 N N . LYS A 1 116 ? 0.003 -7.091 -3.955 1.00 94.81 116 LYS A N 1
ATOM 861 C CA . LYS A 1 116 ? -1.352 -7.607 -4.162 1.00 94.81 116 LYS A CA 1
ATOM 862 C C . LYS A 1 116 ? -2.273 -7.097 -3.069 1.00 94.81 116 LYS A C 1
ATOM 864 O O . LYS A 1 116 ? -1.864 -6.999 -1.918 1.00 94.81 116 LYS A O 1
ATOM 869 N N . VAL A 1 117 ? -3.521 -6.830 -3.435 1.00 94.25 117 VAL A N 1
ATOM 870 C CA . VAL A 1 117 ? -4.597 -6.452 -2.515 1.00 94.25 117 VAL A CA 1
ATOM 871 C C . VAL A 1 117 ? -5.737 -7.440 -2.724 1.00 94.25 117 VAL A C 1
ATOM 873 O O . VAL A 1 117 ? -6.266 -7.538 -3.832 1.00 94.25 117 VAL A O 1
ATOM 876 N N . VAL A 1 118 ? -6.068 -8.219 -1.695 1.00 94.19 118 VAL A N 1
ATOM 877 C CA . VAL A 1 118 ? -7.039 -9.321 -1.775 1.00 94.19 118 VAL A CA 1
ATOM 878 C C . VAL A 1 118 ? -8.111 -9.134 -0.699 1.00 94.19 118 VAL A C 1
ATOM 880 O O . VAL A 1 118 ? -7.738 -8.932 0.458 1.00 94.19 118 VAL A O 1
ATOM 883 N N . PRO A 1 119 ? -9.415 -9.189 -1.033 1.00 93.75 119 PRO A N 1
ATOM 884 C CA . PRO A 1 119 ? -10.481 -9.100 -0.031 1.00 93.75 119 PRO A CA 1
ATOM 885 C C . PRO A 1 119 ? -10.354 -10.221 1.009 1.00 93.75 119 PRO A C 1
ATOM 887 O O . PRO A 1 119 ? -9.813 -11.290 0.707 1.00 93.75 119 PRO A O 1
ATOM 890 N N . GLN A 1 120 ? -10.786 -9.959 2.242 1.00 94.00 120 GLN A N 1
ATOM 891 C CA . GLN A 1 120 ? -10.861 -10.950 3.324 1.00 94.00 120 GLN A CA 1
ATOM 892 C C . GLN A 1 120 ? -12.295 -11.399 3.581 1.00 94.00 120 GLN A C 1
ATOM 894 O O . GLN A 1 120 ? -13.215 -10.576 3.380 1.00 94.00 120 GLN A O 1
#

Secondary structure (DSSP, 8-state):
---------------S-SS--SS-EEEEGGGTT-STTPEEPEEEETTEEEEEEEE-TTEEEEEESSSSSSS-EEEESSSSB--SBEEETT--BPEEE--TTEEEEEEEETTTTEEEEEE-

Foldseek 3Di:
DDDDDDPPDDDDDPAPDPDQQPWKFKAWVVPPRQLLPTHTFDDPDDQKTKDKAFAAAFTWIWMASHSDDDQRIWADPPEAEAPQFTDGPVRPHTHTDHRNRFMWMWMGRVVVRGIDTGGD

Sequence (120 aa):
MVIDQNAKSISITPSSISVLPTNLYLVGSINGWDAGAALPMTQVGDGVYEYTIAIPDGAEFKFIGQQSWGDQEWANIHTGGNSGFLGPKGDNNNIQYNGGGSTYKITANIKMGTYKVVPQ

Organism: NCBI:txid1076179